Protein AF-A0A3D4X1K7-F1 (afdb_monomer)

Nearest PDB structures (foldseek):
  6fyf-assembly3_C  TM=8.932E-01  e=1.067E-03  Streptomyces maritimus
  6fye-assembly1_B-2  TM=8.894E-01  e=1.487E-03  Streptomyces maritimus
  6fyc-assembly1_B-2  TM=8.883E-01  e=2.073E-03  Streptomyces maritimus
  6fyd-assembly1_D  TM=8.950E-01  e=2.073E-03  Streptomyces maritimus
  2bvf-assembly2_B  TM=7.947E-01  e=1.361E-01  Paenarthrobacter nicotinovorans

Mean predicted aligned error: 11.52 Å

Radius of gyration: 16.65 Å; Cα contacts (8 Å, |Δi|>4): 64; chains: 1; bounding box: 38×39×38 Å

Secondary structure (DSSP, 8-state):
----TT-S---------SSHHHHHHHHHHHHHHHHHT--S-----GGG-SS-HHHHHHHHS-HHHHHHHHHHHHHH-TT----SSS---------

pLDDT: mean 75.33, std 15.39, range [39.22, 93.44]

Solvent-accessible surface area (backbone atoms only — not comparable to full-atom values): 6294 Å² total; per-residue (Å²): 132,89,70,67,80,82,60,92,76,88,86,84,82,83,78,88,65,95,44,79,88,43,40,64,61,46,50,50,50,46,51,54,52,51,57,75,66,60,64,101,63,84,76,50,67,76,91,71,61,84,83,62,58,76,68,50,52,56,62,43,33,57,69,74,57,44,53,54,50,14,53,50,26,36,76,77,36,63,81,49,78,86,48,96,60,90,59,69,69,38,64,82,73,83,124

Structure (mmCIF, N/CA/C/O backbone):
data_AF-A0A3D4X1K7-F1
#
_entry.id   AF-A0A3D4X1K7-F1
#
loop_
_atom_site.group_PDB
_atom_site.id
_atom_site.type_symbol
_atom_site.label_atom_id
_atom_site.label_alt_id
_atom_site.label_comp_id
_atom_site.label_asym_id
_atom_site.label_entity_id
_atom_site.label_seq_id
_atom_site.pdbx_PDB_ins_code
_atom_site.Cartn_x
_atom_site.Cartn_y
_atom_site.Cartn_z
_atom_site.occupancy
_atom_site.B_iso_or_equiv
_atom_site.auth_seq_id
_atom_site.auth_comp_id
_atom_site.auth_asym_id
_atom_site.auth_atom_id
_atom_site.pdbx_PDB_model_num
ATOM 1 N N . ALA A 1 1 ? -7.806 -4.330 9.680 1.00 50.75 1 ALA A N 1
ATOM 2 C CA . ALA A 1 1 ? -8.967 -5.246 9.633 1.00 50.75 1 ALA A CA 1
ATOM 3 C C . ALA A 1 1 ? -9.025 -5.875 8.245 1.00 50.75 1 ALA A C 1
ATOM 5 O O . ALA A 1 1 ? -9.011 -5.132 7.277 1.00 50.75 1 ALA A O 1
ATOM 6 N N . PHE A 1 2 ? -9.003 -7.204 8.124 1.00 48.00 2 PHE A N 1
ATOM 7 C CA . PHE A 1 2 ? -8.986 -7.872 6.816 1.00 48.00 2 PHE A CA 1
ATOM 8 C C . PHE A 1 2 ? -10.406 -7.984 6.252 1.00 48.00 2 PHE A C 1
ATOM 10 O O . PHE A 1 2 ? -11.248 -8.664 6.846 1.00 48.00 2 PHE A O 1
ATOM 17 N N . ALA A 1 3 ? -10.660 -7.298 5.139 1.00 53.75 3 ALA A N 1
ATOM 18 C CA . ALA A 1 3 ? -11.998 -7.115 4.587 1.00 53.75 3 ALA A CA 1
ATOM 19 C C . ALA A 1 3 ? -12.374 -8.097 3.462 1.00 53.75 3 ALA A C 1
ATOM 21 O O . ALA A 1 3 ? -13.554 -8.367 3.260 1.00 53.75 3 ALA A O 1
ATOM 22 N N . HIS A 1 4 ? -11.401 -8.697 2.774 1.00 60.03 4 HIS A N 1
ATOM 23 C CA . HIS A 1 4 ? -11.640 -9.546 1.597 1.00 60.03 4 HIS A CA 1
ATOM 24 C C . HIS A 1 4 ? -11.844 -11.028 1.953 1.00 60.03 4 HIS A C 1
ATOM 26 O O . HIS A 1 4 ? -11.246 -11.916 1.360 1.00 60.03 4 HIS A O 1
ATOM 32 N N . ARG A 1 5 ? -12.683 -11.324 2.957 1.00 60.62 5 ARG A N 1
ATOM 33 C CA . ARG A 1 5 ? -12.932 -12.713 3.412 1.00 60.62 5 ARG A CA 1
ATOM 34 C C . ARG A 1 5 ? -13.774 -13.553 2.447 1.00 60.62 5 ARG A C 1
ATOM 36 O O . ARG A 1 5 ? -13.905 -14.752 2.667 1.00 60.62 5 ARG A O 1
ATOM 43 N N . GLN A 1 6 ? -14.380 -12.933 1.435 1.00 63.00 6 GLN A N 1
ATOM 44 C CA . GLN A 1 6 ? -15.230 -13.623 0.459 1.00 63.00 6 GLN A CA 1
ATOM 45 C C . GLN A 1 6 ? -14.488 -14.035 -0.819 1.00 63.00 6 GLN A C 1
ATOM 47 O O . GLN A 1 6 ? -14.970 -14.910 -1.538 1.00 63.00 6 GLN A O 1
ATOM 52 N N . SER A 1 7 ? -13.300 -13.482 -1.071 1.00 65.62 7 SER A N 1
ATOM 53 C CA . SER A 1 7 ? -12.452 -13.887 -2.190 1.00 65.62 7 SER A CA 1
ATOM 54 C C . SER A 1 7 ? -11.816 -15.244 -1.882 1.00 65.62 7 SER A C 1
ATOM 56 O O . SER A 1 7 ? -11.162 -15.430 -0.857 1.00 65.62 7 SER A O 1
ATOM 58 N N . ARG A 1 8 ? -12.033 -16.226 -2.762 1.00 70.06 8 ARG A N 1
ATOM 59 C CA . ARG A 1 8 ? -11.585 -17.616 -2.551 1.00 70.06 8 ARG A CA 1
ATOM 60 C C . ARG A 1 8 ? -10.102 -17.840 -2.831 1.00 70.06 8 ARG A C 1
ATOM 62 O O . ARG A 1 8 ? -9.552 -18.851 -2.406 1.00 70.06 8 ARG A O 1
ATOM 69 N N . ILE A 1 9 ? -9.484 -16.941 -3.590 1.00 70.38 9 ILE A N 1
ATOM 70 C CA . ILE A 1 9 ? -8.118 -17.076 -4.087 1.00 70.38 9 ILE A CA 1
ATOM 71 C C . ILE A 1 9 ? -7.393 -15.758 -3.833 1.00 70.38 9 ILE A C 1
ATOM 73 O O . ILE A 1 9 ? -7.931 -14.686 -4.099 1.00 70.38 9 ILE A O 1
ATOM 77 N N . MET A 1 10 ? -6.167 -15.858 -3.328 1.00 75.12 10 MET A N 1
ATOM 78 C CA . MET A 1 10 ? -5.224 -14.751 -3.213 1.00 75.12 10 MET A CA 1
ATOM 79 C C . MET A 1 10 ? -4.011 -15.088 -4.075 1.00 75.12 10 MET A C 1
ATOM 81 O O . MET A 1 10 ? -3.435 -16.165 -3.925 1.00 75.12 10 MET A O 1
ATOM 85 N N . VAL A 1 11 ? -3.629 -14.176 -4.967 1.00 74.62 11 VAL A N 1
ATOM 86 C CA . VAL A 1 11 ? -2.455 -14.332 -5.831 1.00 74.62 11 VAL A CA 1
ATOM 87 C C . VAL A 1 11 ? -1.450 -13.236 -5.505 1.00 74.62 11 VAL A C 1
ATOM 89 O O . VAL A 1 11 ? -1.822 -12.074 -5.363 1.00 74.62 11 VAL A O 1
ATOM 92 N N . ASN A 1 12 ? -0.181 -13.618 -5.389 1.00 81.06 12 ASN A N 1
ATOM 93 C CA . ASN A 1 12 ? 0.948 -12.701 -5.327 1.00 81.06 12 ASN A CA 1
ATOM 94 C C . ASN A 1 12 ? 1.821 -12.925 -6.566 1.00 81.06 12 ASN A C 1
ATOM 96 O O . ASN A 1 12 ? 2.246 -14.055 -6.809 1.00 81.06 12 ASN A O 1
ATOM 100 N N . VAL A 1 13 ? 2.087 -11.863 -7.324 1.00 81.88 13 VAL A N 1
ATOM 101 C CA . VAL A 1 13 ? 2.994 -11.886 -8.475 1.00 81.88 13 VAL A CA 1
ATOM 102 C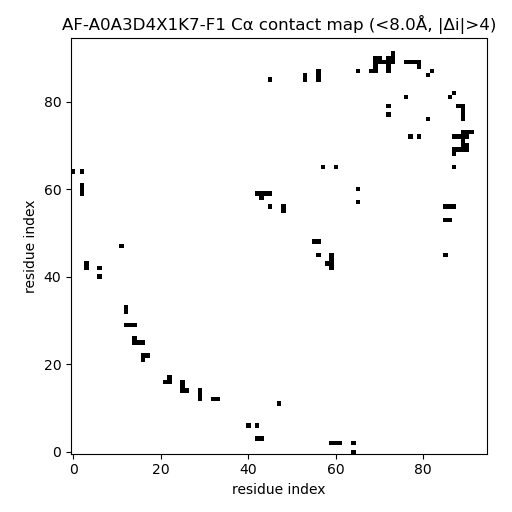 C . VAL A 1 13 ? 4.243 -11.106 -8.089 1.00 81.88 13 VAL A C 1
ATOM 104 O O . VAL A 1 13 ? 4.177 -9.910 -7.819 1.00 81.88 13 VAL A O 1
ATOM 107 N N . ALA A 1 14 ? 5.382 -11.789 -8.060 1.00 84.56 14 ALA A N 1
ATOM 108 C CA . ALA A 1 14 ? 6.670 -11.193 -7.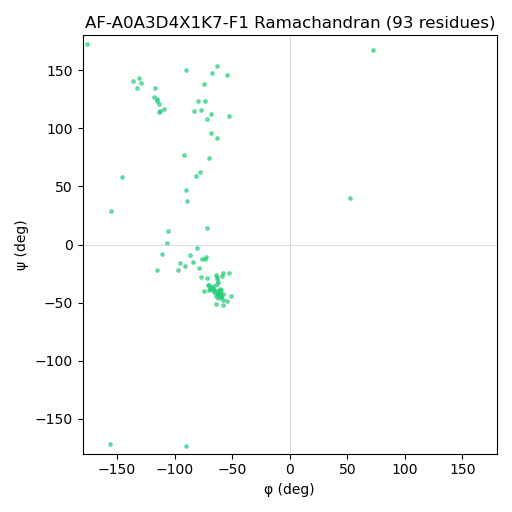739 1.00 84.56 14 ALA A CA 1
ATOM 109 C C . ALA A 1 14 ? 7.704 -11.596 -8.791 1.00 84.56 14 ALA A C 1
ATOM 111 O O . ALA A 1 14 ? 7.698 -12.730 -9.272 1.00 84.56 14 ALA A O 1
ATOM 112 N N . ALA A 1 15 ? 8.602 -10.671 -9.121 1.00 85.38 15 ALA A N 1
ATOM 113 C CA . ALA A 1 15 ? 9.730 -10.913 -10.007 1.00 85.38 15 ALA A CA 1
ATOM 114 C C . ALA A 1 15 ? 11.023 -10.428 -9.347 1.00 85.38 15 ALA A C 1
ATOM 116 O O . ALA A 1 15 ? 11.056 -9.355 -8.743 1.00 85.38 15 ALA A O 1
ATOM 117 N N . PHE A 1 16 ? 12.086 -11.215 -9.491 1.00 88.19 16 PHE A N 1
ATOM 118 C CA . PHE A 1 16 ? 13.446 -10.786 -9.178 1.00 88.19 16 PHE A CA 1
ATOM 119 C C . PHE A 1 16 ? 14.081 -10.161 -10.425 1.00 88.19 16 PHE A C 1
ATOM 121 O O . PHE A 1 16 ? 13.738 -10.524 -11.555 1.00 88.19 16 PHE A O 1
ATOM 128 N N . TYR A 1 17 ? 14.986 -9.208 -10.222 1.00 87.69 17 TYR A N 1
ATOM 129 C CA . TYR A 1 17 ? 15.732 -8.559 -11.294 1.00 87.69 17 TYR A CA 1
ATOM 130 C C . TYR A 1 17 ? 17.206 -8.441 -10.904 1.00 87.69 17 TYR A C 1
ATOM 132 O O . TYR A 1 17 ? 17.517 -8.172 -9.745 1.00 87.69 17 TYR A O 1
ATOM 140 N N . ASP A 1 18 ? 18.100 -8.656 -11.871 1.00 86.31 18 ASP A N 1
ATOM 141 C CA . ASP A 1 18 ? 19.546 -8.758 -11.624 1.00 86.31 18 ASP A CA 1
ATOM 142 C C . ASP A 1 18 ? 20.245 -7.385 -11.571 1.00 86.31 18 ASP A C 1
ATOM 144 O O . ASP A 1 18 ? 21.366 -7.263 -11.078 1.00 86.31 18 ASP A O 1
ATOM 148 N N . GLY A 1 19 ? 19.579 -6.323 -12.037 1.00 87.56 19 GLY A N 1
ATOM 149 C CA . GLY A 1 19 ? 20.065 -4.944 -11.961 1.00 87.56 19 GLY A CA 1
ATOM 150 C C . GLY A 1 19 ? 19.059 -3.923 -12.497 1.00 87.56 19 GLY A C 1
ATOM 151 O O . GLY A 1 19 ? 18.032 -4.287 -13.067 1.00 87.56 19 GLY A O 1
ATOM 152 N N . GLU A 1 20 ? 19.348 -2.628 -12.3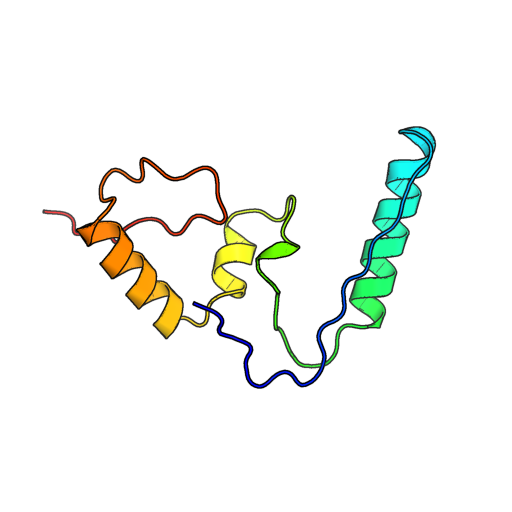38 1.00 89.06 20 GLU A N 1
ATOM 153 C CA . GLU A 1 20 ? 18.413 -1.547 -12.714 1.00 89.06 20 GLU A CA 1
ATOM 154 C C . GLU A 1 20 ? 18.020 -1.561 -14.202 1.00 89.06 20 GLU A C 1
ATOM 156 O O . GLU A 1 20 ? 16.911 -1.157 -14.540 1.00 89.06 20 GLU A O 1
ATOM 161 N N . ALA A 1 21 ? 18.879 -2.085 -15.084 1.00 90.56 21 ALA A N 1
ATOM 162 C CA . ALA A 1 21 ? 18.569 -2.241 -16.507 1.00 90.56 21 ALA A CA 1
ATOM 163 C C . ALA A 1 21 ? 17.376 -3.185 -16.766 1.00 90.56 21 ALA A C 1
ATOM 165 O O . ALA A 1 21 ? 16.600 -2.953 -17.691 1.00 90.56 21 ALA A O 1
ATOM 166 N N . ASP A 1 22 ? 17.192 -4.202 -15.919 1.00 89.44 22 ASP A N 1
ATOM 167 C CA . ASP A 1 22 ? 16.121 -5.199 -16.048 1.00 89.44 22 ASP A CA 1
ATOM 168 C C . ASP A 1 22 ? 14.846 -4.801 -15.298 1.00 89.44 22 ASP A C 1
ATOM 170 O O . ASP A 1 22 ? 13.763 -5.322 -15.575 1.00 89.44 22 ASP A O 1
ATOM 174 N N . LYS A 1 23 ? 14.952 -3.870 -14.347 1.00 87.62 23 LYS A N 1
ATOM 175 C CA . LYS A 1 23 ? 13.863 -3.489 -13.442 1.00 87.62 23 LYS A CA 1
ATOM 176 C C . LYS A 1 23 ? 12.599 -3.078 -14.188 1.00 87.62 23 LYS A C 1
ATOM 178 O O . LYS A 1 23 ? 11.530 -3.604 -13.892 1.00 87.62 23 LYS A O 1
ATOM 183 N N . THR A 1 24 ? 12.719 -2.203 -15.184 1.00 88.44 24 THR A N 1
ATOM 184 C CA . THR A 1 24 ? 11.569 -1.704 -15.956 1.00 88.44 24 THR A CA 1
ATOM 185 C C . THR A 1 24 ? 10.843 -2.833 -16.686 1.00 88.44 24 THR A C 1
ATOM 187 O O . THR A 1 24 ? 9.618 -2.915 -16.640 1.00 88.44 24 THR A O 1
ATOM 190 N N . ALA A 1 25 ? 11.587 -3.747 -17.315 1.00 90.19 25 ALA A N 1
ATOM 191 C CA . ALA A 1 25 ? 11.001 -4.884 -18.023 1.00 90.19 25 ALA A CA 1
ATOM 192 C C . ALA A 1 25 ? 10.300 -5.852 -17.056 1.00 90.19 25 ALA A C 1
ATOM 194 O O . ALA A 1 25 ? 9.216 -6.359 -17.344 1.00 90.19 25 ALA A O 1
ATOM 195 N N . ARG A 1 26 ? 10.887 -6.080 -15.875 1.00 89.25 26 ARG A N 1
ATOM 196 C CA . ARG A 1 26 ? 10.305 -6.941 -14.835 1.00 89.25 26 ARG A CA 1
ATOM 197 C C . ARG A 1 26 ? 9.062 -6.312 -14.208 1.00 89.25 26 ARG A C 1
ATOM 199 O O . ARG A 1 26 ? 8.090 -7.023 -13.978 1.00 89.25 26 ARG A O 1
ATOM 206 N N . GLN A 1 27 ? 9.057 -4.996 -13.996 1.00 84.88 27 GLN A N 1
ATOM 207 C CA . GLN A 1 27 ? 7.879 -4.251 -13.543 1.00 84.88 27 GLN A CA 1
ATOM 208 C C . GLN A 1 27 ? 6.731 -4.333 -14.553 1.00 84.88 27 GLN A C 1
ATOM 210 O O . GLN A 1 27 ? 5.606 -4.631 -14.156 1.00 84.88 27 GLN A O 1
ATOM 215 N N . ALA A 1 28 ? 7.018 -4.132 -15.845 1.00 86.44 28 ALA A N 1
ATOM 216 C CA . ALA A 1 28 ? 6.019 -4.269 -16.903 1.00 86.44 28 ALA A CA 1
ATOM 217 C C . ALA A 1 28 ? 5.411 -5.679 -16.910 1.00 86.44 28 ALA A C 1
ATOM 219 O O . ALA A 1 28 ? 4.193 -5.821 -16.857 1.00 86.44 28 ALA A O 1
ATOM 220 N N . TRP A 1 29 ? 6.251 -6.717 -16.844 1.00 89.50 29 TRP A N 1
ATOM 221 C CA . TRP A 1 29 ? 5.790 -8.105 -16.802 1.00 89.50 29 TRP A CA 1
ATOM 222 C C . TRP A 1 29 ? 4.896 -8.406 -15.589 1.00 89.50 29 TRP A C 1
ATOM 224 O O . TRP A 1 29 ? 3.842 -9.019 -15.744 1.00 89.50 29 TRP A O 1
ATOM 234 N N . VAL A 1 30 ? 5.283 -7.959 -14.386 1.00 87.50 30 VAL A N 1
ATOM 235 C CA . VAL A 1 30 ? 4.462 -8.142 -13.175 1.00 87.50 30 VAL A CA 1
ATOM 236 C C . VAL A 1 30 ? 3.113 -7.438 -13.324 1.00 87.50 30 VAL A C 1
ATOM 238 O O . VAL A 1 30 ? 2.089 -8.030 -12.984 1.00 87.50 30 VAL A O 1
ATOM 241 N N . SER A 1 31 ? 3.101 -6.207 -13.848 1.00 80.50 31 SER A N 1
ATOM 242 C CA . SER A 1 31 ? 1.869 -5.435 -14.046 1.00 80.50 31 SER A CA 1
ATOM 243 C C . SER A 1 31 ? 0.937 -6.114 -15.048 1.00 80.50 31 SER A C 1
ATOM 245 O O . SER A 1 31 ? -0.225 -6.357 -14.735 1.00 80.50 31 SER A O 1
ATOM 247 N N . GLU A 1 32 ? 1.450 -6.474 -16.225 1.00 85.44 32 GLU A N 1
ATOM 248 C CA . GLU A 1 32 ? 0.663 -7.107 -17.289 1.00 85.44 32 GLU A CA 1
ATOM 249 C C . GLU A 1 32 ? 0.105 -8.464 -16.850 1.00 85.44 32 GLU A C 1
ATOM 251 O O . GLU A 1 32 ? -1.060 -8.777 -17.098 1.00 85.44 32 GLU A O 1
ATOM 256 N N . PHE A 1 33 ? 0.910 -9.270 -16.153 1.00 85.56 33 PHE A N 1
ATOM 257 C CA . PHE A 1 33 ? 0.470 -10.577 -15.678 1.00 85.56 33 PHE A CA 1
ATOM 258 C C . PHE A 1 33 ? -0.565 -10.462 -14.552 1.00 85.56 33 PHE A C 1
ATOM 260 O O . PHE A 1 33 ? -1.542 -11.212 -14.534 1.00 85.56 33 PHE A O 1
ATOM 267 N N . ALA A 1 34 ? -0.399 -9.503 -13.636 1.00 83.06 34 ALA A N 1
ATOM 268 C CA . ALA A 1 34 ? -1.399 -9.221 -12.610 1.00 83.06 34 ALA A CA 1
ATOM 269 C C . ALA A 1 34 ? -2.727 -8.746 -13.224 1.00 83.06 34 ALA A C 1
ATOM 271 O O . ALA A 1 34 ? -3.791 -9.188 -12.786 1.00 83.06 34 ALA A O 1
ATOM 272 N N . ASP A 1 35 ? -2.675 -7.905 -14.261 1.00 79.94 35 ASP A N 1
ATOM 273 C CA . ASP A 1 35 ? -3.862 -7.447 -14.986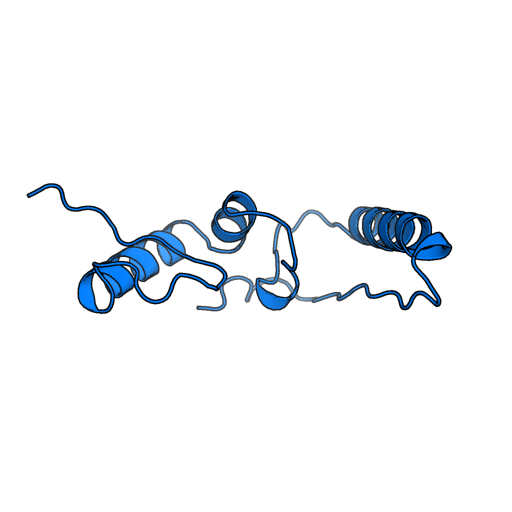 1.00 79.94 35 ASP A CA 1
ATOM 274 C C . ASP A 1 35 ? -4.562 -8.598 -15.722 1.00 79.94 35 ASP A C 1
ATOM 276 O O . ASP A 1 35 ? -5.785 -8.710 -15.651 1.00 79.94 35 ASP A O 1
ATOM 280 N N . ALA A 1 36 ? -3.810 -9.508 -16.349 1.00 84.88 36 ALA A N 1
ATOM 281 C CA . ALA A 1 36 ? -4.367 -10.694 -17.004 1.00 84.88 36 ALA A CA 1
ATOM 282 C C . ALA A 1 36 ? -5.063 -11.659 -16.025 1.00 84.88 36 ALA A C 1
ATOM 284 O O . ALA A 1 36 ? -5.989 -12.378 -16.403 1.00 84.88 36 ALA A O 1
ATOM 285 N N . LEU A 1 37 ? -4.628 -11.680 -14.762 1.00 80.12 37 LEU A N 1
ATOM 286 C CA . LEU A 1 37 ? -5.232 -12.480 -13.695 1.00 80.12 37 LEU A CA 1
ATOM 287 C C . LEU A 1 37 ? -6.397 -11.774 -12.990 1.00 80.12 37 LEU A C 1
ATOM 289 O O . LEU A 1 37 ? -7.092 -12.407 -12.188 1.00 80.12 37 LEU A O 1
ATOM 293 N N . ARG A 1 38 ? -6.624 -10.481 -13.259 1.00 73.00 38 ARG A N 1
ATOM 294 C CA . ARG A 1 38 ? -7.672 -9.700 -12.603 1.00 73.00 38 ARG A CA 1
ATOM 295 C C . ARG A 1 38 ? -9.047 -10.206 -13.051 1.00 73.00 38 ARG A C 1
ATOM 297 O O . ARG A 1 38 ? -9.450 -10.063 -14.200 1.00 73.00 38 ARG A O 1
ATOM 304 N N . GLN A 1 39 ? -9.775 -10.804 -12.113 1.00 72.94 39 GLN A N 1
ATOM 305 C CA . GLN A 1 39 ? -11.169 -11.214 -12.295 1.00 72.94 39 GLN A CA 1
ATOM 306 C C . GLN A 1 39 ? -12.121 -10.080 -11.879 1.00 72.94 39 GLN A C 1
ATOM 308 O O . GLN A 1 39 ? -11.696 -8.981 -11.532 1.00 72.94 39 GLN A O 1
ATOM 313 N N . ASN A 1 40 ? -13.426 -10.354 -11.862 1.00 67.38 40 ASN A N 1
ATOM 314 C CA . ASN A 1 40 ? -14.470 -9.392 -11.491 1.00 67.38 40 ASN A CA 1
ATOM 315 C C . ASN A 1 40 ? -14.526 -9.053 -9.979 1.00 67.38 40 ASN A C 1
ATOM 317 O O . ASN A 1 40 ? -15.526 -8.507 -9.517 1.00 67.38 40 ASN A O 1
ATOM 321 N N . ASP A 1 41 ? -13.493 -9.407 -9.208 1.00 62.12 41 ASP A N 1
ATOM 322 C CA . ASP A 1 41 ? -13.391 -9.183 -7.763 1.00 62.12 41 ASP A CA 1
ATOM 323 C C . ASP A 1 41 ? -12.263 -8.175 -7.491 1.00 62.12 41 ASP A C 1
ATOM 325 O O . ASP A 1 41 ? -11.092 -8.427 -7.777 1.00 62.12 41 ASP A O 1
ATOM 329 N N . SER A 1 42 ? -12.614 -6.992 -6.986 1.00 58.22 42 SER A N 1
ATOM 330 C CA . SER A 1 42 ? -11.710 -5.845 -6.829 1.00 58.22 42 SER A CA 1
ATOM 331 C C . SER A 1 42 ? -10.990 -5.836 -5.474 1.00 58.22 42 SER A C 1
ATOM 333 O O . SER A 1 42 ? -10.829 -4.784 -4.852 1.00 58.22 42 SER A O 1
ATOM 335 N N . GLY A 1 43 ? -10.607 -7.010 -4.970 1.00 55.53 43 GLY A N 1
ATOM 336 C CA . GLY A 1 43 ? -9.897 -7.140 -3.702 1.00 55.53 43 GLY A CA 1
ATOM 337 C C . GLY A 1 43 ? -8.408 -6.832 -3.845 1.00 55.53 43 GLY A C 1
ATOM 338 O O . GLY A 1 43 ? -7.716 -7.480 -4.623 1.00 55.53 43 GLY A O 1
ATOM 339 N N . ALA A 1 44 ? -7.894 -5.875 -3.070 1.00 56.22 44 ALA A N 1
ATOM 340 C CA . ALA A 1 44 ? -6.467 -5.566 -3.018 1.00 56.22 44 ALA A CA 1
ATOM 341 C C . ALA A 1 44 ? -5.917 -5.917 -1.632 1.00 56.22 44 ALA A C 1
ATOM 343 O O . ALA A 1 44 ? -6.366 -5.391 -0.613 1.00 56.22 44 ALA A O 1
ATOM 344 N N . TYR A 1 45 ? -4.932 -6.818 -1.570 1.00 52.72 45 TYR A N 1
ATOM 345 C CA . TYR A 1 45 ? -4.256 -7.106 -0.309 1.00 52.72 45 TYR A CA 1
ATOM 346 C C . TYR A 1 45 ? -3.273 -5.984 0.021 1.00 52.72 45 TYR A C 1
ATOM 348 O O . TYR A 1 45 ? -2.270 -5.786 -0.662 1.00 52.72 45 TYR A O 1
ATOM 356 N N . VAL A 1 46 ? -3.551 -5.288 1.121 1.00 50.28 46 VAL A N 1
ATOM 357 C CA . VAL A 1 46 ? -2.799 -4.125 1.619 1.00 50.28 46 VAL A CA 1
ATOM 358 C C . VAL A 1 46 ? -1.290 -4.396 1.772 1.00 50.28 46 VAL A C 1
ATOM 360 O O . VAL A 1 46 ? -0.491 -3.469 1.697 1.00 50.28 46 VAL A O 1
ATOM 363 N N . GLY A 1 47 ? -0.880 -5.660 1.941 1.00 45.78 47 GLY A N 1
ATOM 364 C CA . GLY A 1 47 ? 0.525 -6.060 2.077 1.00 45.78 47 GLY A CA 1
ATOM 365 C C . GLY A 1 47 ? 1.371 -6.024 0.796 1.00 45.78 47 GLY A C 1
ATOM 366 O O . GLY A 1 47 ? 2.587 -6.113 0.912 1.00 45.78 47 GLY A O 1
ATOM 367 N N . PHE A 1 48 ? 0.772 -5.881 -0.394 1.00 49.88 48 PHE A N 1
ATOM 368 C CA . PHE A 1 48 ? 1.503 -5.787 -1.675 1.00 49.88 48 PHE A CA 1
ATOM 369 C C . PHE A 1 48 ? 1.522 -4.376 -2.280 1.00 49.88 48 PHE A C 1
ATOM 371 O O . PHE A 1 48 ? 2.106 -4.167 -3.339 1.00 49.88 48 PHE A O 1
ATOM 378 N N . LEU A 1 49 ? 0.927 -3.393 -1.597 1.00 54.28 49 LEU A N 1
ATOM 379 C CA . LEU A 1 49 ? 0.858 -1.994 -2.029 1.00 54.28 49 LEU A CA 1
ATOM 380 C C . LEU A 1 49 ? 2.196 -1.281 -1.758 1.00 54.28 49 LEU A C 1
ATOM 382 O O . LEU A 1 49 ? 2.269 -0.379 -0.929 1.00 54.28 49 LEU A O 1
ATOM 386 N N . GLY A 1 50 ? 3.282 -1.722 -2.392 1.00 43.50 50 GLY A N 1
ATOM 387 C CA . GLY A 1 50 ? 4.617 -1.167 -2.148 1.00 43.50 50 GLY A CA 1
ATOM 388 C C . GLY A 1 50 ? 4.756 0.313 -2.520 1.00 43.50 50 GLY A C 1
ATOM 389 O O . GLY A 1 50 ? 5.534 1.007 -1.877 1.00 43.50 50 GLY A O 1
ATOM 390 N N . ASP A 1 51 ? 3.998 0.807 -3.511 1.00 46.47 51 ASP A N 1
ATOM 391 C CA . ASP A 1 51 ? 4.221 2.161 -4.053 1.00 46.47 51 ASP A CA 1
ATOM 392 C C . ASP A 1 51 ? 2.984 2.800 -4.715 1.00 46.47 51 ASP A C 1
ATOM 394 O O . ASP A 1 51 ? 3.058 3.558 -5.677 1.00 46.47 51 ASP A O 1
ATOM 398 N N . GLU A 1 52 ? 1.787 2.436 -4.260 1.00 47.28 52 GLU A N 1
ATOM 399 C CA . GLU A 1 52 ? 0.566 2.668 -5.045 1.00 47.28 52 GLU A CA 1
ATOM 400 C C . GLU A 1 52 ? -0.313 3.817 -4.537 1.00 47.28 52 GLU A C 1
ATOM 402 O O . GLU A 1 52 ? -1.435 4.036 -5.002 1.00 47.28 52 GLU A O 1
ATOM 407 N N . GLY A 1 53 ? 0.251 4.596 -3.618 1.00 55.81 53 GLY A N 1
ATOM 408 C CA . GLY A 1 53 ? -0.286 5.860 -3.150 1.00 55.81 53 GLY A CA 1
ATOM 409 C C . GLY A 1 53 ? -1.530 5.753 -2.250 1.00 55.81 53 GLY A C 1
ATOM 410 O O . GLY A 1 53 ? -2.190 4.714 -2.159 1.00 55.81 53 GLY A O 1
ATOM 411 N N . PRO A 1 54 ? -1.905 6.863 -1.585 1.00 58.84 54 PRO A N 1
ATOM 412 C CA . PRO A 1 54 ? -3.000 6.912 -0.605 1.00 58.84 54 PRO A CA 1
ATOM 413 C C . PRO A 1 54 ? -4.368 6.463 -1.147 1.00 58.84 54 PRO A C 1
ATOM 415 O O . PRO A 1 54 ? -5.240 6.030 -0.394 1.00 58.84 54 PRO A O 1
ATOM 418 N N . GLN A 1 55 ? -4.570 6.561 -2.463 1.00 58.59 55 GLN A N 1
ATOM 419 C CA . GLN A 1 55 ? -5.830 6.230 -3.127 1.00 58.59 55 GLN A CA 1
ATOM 420 C C . GLN A 1 55 ? -6.108 4.723 -3.143 1.00 58.59 55 GLN A C 1
ATOM 422 O O . GLN A 1 55 ? -7.261 4.325 -2.970 1.00 58.59 55 GLN A O 1
ATOM 427 N N . ARG A 1 56 ? -5.078 3.875 -3.269 1.00 62.56 56 ARG A N 1
ATOM 428 C CA . ARG A 1 56 ? -5.272 2.419 -3.246 1.00 62.56 56 ARG A CA 1
ATOM 429 C C . ARG A 1 56 ? -5.490 1.861 -1.845 1.00 62.56 56 ARG A C 1
ATOM 431 O O . ARG A 1 56 ? -6.248 0.90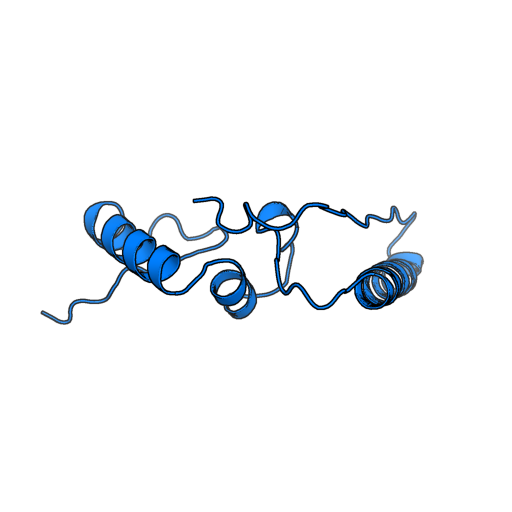9 -1.685 1.00 62.56 56 ARG A O 1
ATOM 438 N N . VAL A 1 57 ? -4.951 2.524 -0.820 1.00 64.25 57 VAL A N 1
ATOM 439 C CA . VAL A 1 57 ? -5.269 2.221 0.587 1.00 64.25 57 VAL A CA 1
ATOM 440 C C . VAL A 1 57 ? -6.766 2.362 0.845 1.00 64.25 57 VAL A C 1
ATOM 442 O O . VAL A 1 57 ? -7.368 1.496 1.474 1.00 64.25 57 VAL A O 1
ATOM 445 N N . ARG A 1 58 ? -7.387 3.416 0.301 1.00 66.19 58 ARG A N 1
ATOM 446 C CA . ARG A 1 58 ? -8.836 3.635 0.406 1.00 66.19 58 ARG A CA 1
ATOM 447 C C . ARG A 1 58 ? -9.650 2.568 -0.325 1.00 66.19 58 ARG A C 1
ATOM 449 O O . ARG A 1 58 ? -10.705 2.192 0.162 1.00 66.19 58 ARG A O 1
ATOM 456 N N . GLN A 1 59 ? -9.164 2.065 -1.458 1.00 63.84 59 GLN A N 1
ATOM 457 C CA . GLN A 1 59 ? -9.831 0.994 -2.210 1.00 63.84 59 GLN A CA 1
ATOM 458 C C . GLN A 1 59 ? -9.733 -0.376 -1.519 1.00 63.84 59 GLN A C 1
ATOM 460 O O . GLN A 1 59 ? -10.634 -1.198 -1.660 1.00 63.84 59 GLN A O 1
ATOM 465 N N . ALA A 1 60 ? -8.673 -0.618 -0.745 1.00 64.00 60 ALA A N 1
ATOM 466 C CA . ALA A 1 60 ? -8.452 -1.885 -0.049 1.00 64.00 60 ALA A CA 1
ATOM 467 C C . ALA A 1 60 ? -9.319 -2.073 1.216 1.00 64.00 60 ALA A C 1
ATOM 469 O O . ALA A 1 60 ? -9.413 -3.176 1.759 1.00 64.00 60 ALA A O 1
ATOM 470 N N . TYR A 1 61 ? -9.968 -1.013 1.704 1.00 68.69 61 TYR A N 1
ATOM 471 C CA . TYR A 1 61 ? -10.907 -1.092 2.819 1.00 68.69 61 TYR A CA 1
ATOM 472 C C . TYR A 1 61 ? -12.318 -0.720 2.350 1.00 68.69 61 TYR A C 1
ATOM 474 O O . TYR A 1 61 ? -12.524 0.402 1.893 1.00 68.69 61 TYR A O 1
ATOM 482 N N . PRO A 1 62 ? -13.327 -1.594 2.526 1.00 75.06 62 PRO A N 1
ATOM 483 C CA . PRO A 1 62 ? -14.721 -1.206 2.358 1.00 75.06 62 PRO A CA 1
ATOM 484 C C . PRO A 1 62 ? -15.052 0.005 3.229 1.00 75.06 62 PRO A C 1
ATOM 486 O O . PRO A 1 62 ? -14.553 0.111 4.352 1.00 75.06 62 PRO A O 1
ATOM 489 N N . GLU A 1 63 ? -15.934 0.878 2.748 1.00 79.06 63 GLU A N 1
ATOM 490 C CA . GLU A 1 63 ? -16.243 2.176 3.365 1.00 79.06 63 GLU A CA 1
ATOM 491 C C . GLU A 1 63 ? -16.570 2.079 4.866 1.00 79.06 63 GLU A C 1
ATOM 493 O O . GLU A 1 63 ? -16.011 2.811 5.682 1.00 79.06 63 GLU A O 1
ATOM 498 N N . ALA A 1 64 ? -17.382 1.097 5.268 1.00 80.06 64 ALA A N 1
ATOM 499 C CA . ALA A 1 64 ? -17.711 0.870 6.677 1.00 80.06 64 ALA A CA 1
ATOM 500 C C . ALA A 1 64 ? -16.486 0.495 7.539 1.00 80.06 64 ALA A C 1
ATOM 502 O O . ALA A 1 64 ? -16.402 0.860 8.712 1.00 80.06 64 ALA A O 1
ATOM 503 N N . THR A 1 65 ? -15.518 -0.228 6.967 1.00 81.56 65 THR A N 1
ATOM 504 C CA . THR A 1 65 ? -14.261 -0.569 7.651 1.00 81.56 65 THR A CA 1
ATOM 505 C C . THR A 1 65 ? -13.343 0.645 7.731 1.00 81.56 65 THR A C 1
ATOM 507 O O . THR A 1 65 ? -12.731 0.866 8.774 1.00 81.56 65 THR A O 1
ATOM 510 N N . TRP A 1 66 ? -13.277 1.439 6.659 1.00 84.81 66 TRP A N 1
ATOM 511 C CA . TRP A 1 66 ? -12.501 2.675 6.619 1.00 84.81 66 TRP A CA 1
ATOM 512 C C . TRP A 1 66 ? -12.946 3.655 7.709 1.00 84.81 66 TRP A C 1
ATOM 514 O O . TRP A 1 66 ? -12.125 4.072 8.523 1.00 84.81 66 TRP A O 1
ATOM 524 N N . ASN A 1 67 ? -14.248 3.948 7.788 1.00 87.31 67 ASN A N 1
ATOM 525 C CA . ASN A 1 67 ? -14.797 4.898 8.762 1.00 87.31 67 ASN A CA 1
ATOM 526 C C . ASN A 1 67 ? -14.512 4.461 10.203 1.00 87.31 67 ASN A C 1
ATOM 528 O O . ASN A 1 67 ? -13.998 5.242 11.000 1.00 87.31 67 ASN A O 1
ATOM 532 N N . ARG A 1 68 ? -14.718 3.176 10.515 1.00 88.75 68 ARG A N 1
ATOM 533 C CA . ARG A 1 68 ? -14.402 2.628 11.840 1.00 88.75 68 ARG A CA 1
ATOM 534 C C . ARG A 1 68 ? -12.914 2.744 12.186 1.00 88.75 68 ARG A C 1
ATOM 536 O O . ARG A 1 68 ? -12.569 3.007 13.334 1.00 88.75 68 ARG A O 1
ATOM 543 N N . LEU A 1 69 ? -12.019 2.503 11.226 1.00 89.81 69 LEU A N 1
ATOM 544 C CA . LEU A 1 69 ? -10.578 2.633 11.458 1.00 89.81 69 LEU A CA 1
ATOM 545 C C . LEU A 1 69 ? -10.171 4.094 11.666 1.00 89.81 69 LEU A C 1
ATOM 547 O O . LEU A 1 69 ? -9.331 4.353 12.523 1.00 89.81 69 LEU A O 1
ATOM 551 N N . ALA A 1 70 ? -10.791 5.032 10.950 1.00 90.06 70 ALA A N 1
ATOM 552 C CA . ALA A 1 70 ? -10.557 6.461 11.128 1.00 90.06 70 ALA A CA 1
ATOM 553 C C . ALA A 1 70 ? -11.056 6.968 12.500 1.00 90.06 70 ALA A C 1
ATOM 555 O O . ALA A 1 70 ? -10.357 7.742 13.148 1.00 90.06 70 ALA A O 1
ATOM 556 N N . GLU A 1 71 ? -12.196 6.475 13.001 1.00 91.81 71 GLU A N 1
ATOM 557 C CA . GLU A 1 71 ? -12.678 6.754 14.370 1.00 91.81 71 GLU A CA 1
ATOM 558 C C . GLU A 1 71 ? -11.724 6.214 15.446 1.00 91.81 71 GLU A C 1
ATOM 560 O O . GLU A 1 71 ? -11.431 6.877 16.442 1.00 91.81 71 GLU A O 1
ATOM 565 N N . ILE A 1 72 ? -11.208 4.996 15.251 1.00 92.56 72 ILE A N 1
ATOM 566 C CA . ILE A 1 72 ? -10.212 4.406 16.153 1.00 92.56 72 ILE A CA 1
ATOM 567 C C . ILE A 1 72 ? -8.922 5.234 16.114 1.00 92.56 72 ILE A C 1
ATOM 569 O O . ILE A 1 72 ? -8.358 5.534 17.164 1.00 92.56 72 ILE A O 1
ATOM 573 N N . LYS A 1 73 ? -8.467 5.631 14.923 1.00 91.06 73 LYS A N 1
ATOM 574 C CA . LYS A 1 73 ? -7.284 6.476 14.744 1.00 91.06 73 LYS A CA 1
ATOM 575 C C . LYS A 1 73 ? -7.458 7.822 15.450 1.00 91.06 73 LYS A C 1
ATOM 577 O O . LYS A 1 73 ? -6.553 8.218 16.163 1.00 91.06 73 LYS A O 1
ATOM 582 N N . GLU A 1 74 ? -8.623 8.459 15.370 1.00 93.44 74 GLU A N 1
ATOM 583 C CA . GLU A 1 74 ? -8.901 9.696 16.117 1.00 93.44 74 GLU A CA 1
ATOM 584 C C . GLU A 1 74 ? -8.791 9.496 17.639 1.00 93.44 74 GLU A C 1
ATOM 586 O O . GLU A 1 74 ? -8.242 10.330 18.353 1.00 93.44 74 GLU A O 1
ATOM 591 N N . ARG A 1 75 ? -9.239 8.348 18.163 1.00 92.94 75 ARG A N 1
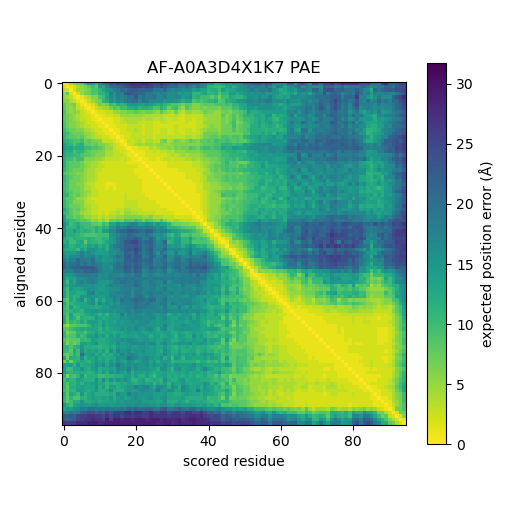ATOM 592 C CA . ARG A 1 75 ? -9.148 8.057 19.602 1.00 92.94 75 ARG A CA 1
ATOM 593 C C . ARG A 1 75 ? -7.718 7.809 20.095 1.00 92.94 75 ARG A C 1
ATOM 595 O O . ARG A 1 75 ? -7.426 8.113 21.251 1.00 92.94 75 ARG A O 1
ATOM 602 N N . PHE A 1 76 ? -6.865 7.192 19.277 1.00 92.19 76 PHE A N 1
ATOM 603 C CA . PHE A 1 76 ? -5.562 6.668 19.719 1.00 92.19 76 PHE A CA 1
ATOM 604 C C . PHE A 1 76 ? -4.342 7.355 19.085 1.00 92.19 76 PHE A C 1
ATOM 606 O O . PHE A 1 76 ? -3.259 7.297 19.659 1.00 92.19 76 PHE A O 1
ATOM 613 N N . ASP A 1 77 ? -4.500 7.999 17.932 1.00 92.75 77 ASP A N 1
ATOM 614 C CA . ASP A 1 77 ? -3.466 8.723 17.185 1.00 92.75 77 ASP A CA 1
ATOM 615 C C . ASP A 1 77 ? -4.055 9.962 16.458 1.00 92.75 77 ASP A C 1
ATOM 617 O O . ASP A 1 77 ? -3.965 10.064 15.229 1.00 92.75 77 ASP A O 1
ATOM 621 N N . PRO A 1 78 ? -4.675 10.920 17.184 1.00 92.94 78 PRO A N 1
ATOM 622 C CA . PRO A 1 78 ? -5.310 12.101 16.577 1.00 92.94 78 PRO A CA 1
ATOM 623 C C . PRO A 1 78 ? -4.309 13.015 15.856 1.00 92.94 78 PRO A C 1
ATOM 625 O O . PRO A 1 78 ? -4.655 13.709 14.905 1.00 92.94 78 PRO A O 1
ATOM 628 N N . ALA A 1 79 ? -3.040 13.000 16.275 1.00 92.06 79 ALA A N 1
ATOM 629 C CA . ALA A 1 79 ? -1.963 13.740 15.617 1.00 92.06 79 ALA A CA 1
ATOM 630 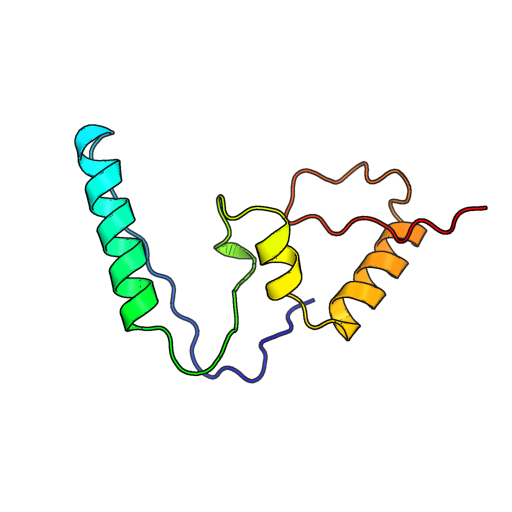C C . ALA A 1 79 ? -1.408 13.023 14.372 1.00 92.06 79 ALA A C 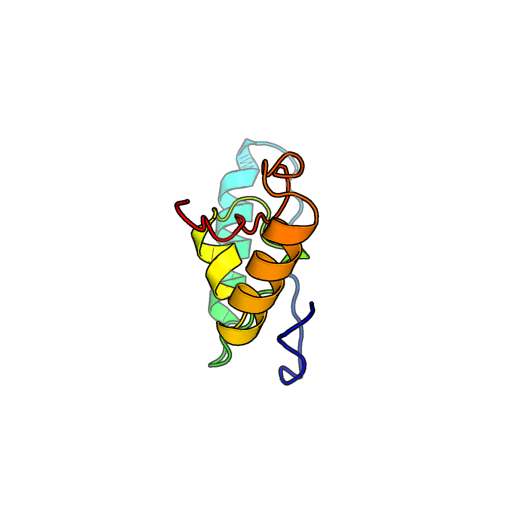1
ATOM 632 O O . ALA A 1 79 ? -0.530 13.564 13.701 1.00 92.06 79 ALA A O 1
ATOM 633 N N . ASN A 1 80 ? -1.893 11.812 14.067 1.00 92.50 80 ASN A N 1
ATOM 634 C CA . ASN A 1 80 ? -1.400 10.970 12.980 1.00 92.50 80 ASN A CA 1
ATOM 635 C C . ASN A 1 80 ? 0.132 10.763 13.034 1.00 92.50 80 ASN A C 1
ATOM 637 O O . ASN A 1 80 ? 0.828 10.786 12.014 1.00 92.50 80 ASN A O 1
ATOM 641 N N . PHE A 1 81 ? 0.675 10.584 14.240 1.00 92.12 81 PHE A N 1
ATOM 642 C CA . PHE A 1 81 ? 2.098 10.372 14.482 1.00 92.12 81 PHE A CA 1
ATOM 643 C C . PHE A 1 81 ? 2.594 9.111 13.762 1.00 92.12 81 PHE A C 1
ATOM 645 O O . PHE A 1 81 ? 3.660 9.123 13.147 1.00 92.12 81 PHE A O 1
ATOM 652 N N . PHE A 1 82 ? 1.787 8.045 13.735 1.00 89.38 82 PHE A N 1
ATOM 653 C CA . PHE A 1 82 ? 2.114 6.804 13.033 1.00 89.38 82 PHE A CA 1
ATOM 654 C C . PHE A 1 82 ? 1.571 6.813 11.599 1.00 89.38 82 PHE A C 1
ATOM 656 O O . PHE A 1 82 ? 0.570 6.156 11.298 1.00 89.38 82 PHE A O 1
ATOM 663 N N . HIS A 1 83 ? 2.244 7.535 10.700 1.00 86.50 83 HIS A N 1
ATOM 664 C CA . HIS A 1 83 ? 1.813 7.709 9.303 1.00 86.50 83 HIS A CA 1
ATOM 665 C C . HIS A 1 83 ? 2.695 7.007 8.257 1.00 86.50 83 HIS A C 1
ATOM 667 O O . HIS A 1 83 ? 2.310 6.949 7.092 1.00 86.50 83 HIS A O 1
ATOM 673 N N . LEU A 1 84 ? 3.848 6.446 8.641 1.00 85.00 84 LEU A N 1
ATOM 674 C CA . LEU A 1 84 ? 4.729 5.685 7.739 1.00 85.00 84 LEU A CA 1
ATOM 675 C C . LEU A 1 84 ? 4.230 4.240 7.563 1.00 85.00 84 LEU A C 1
ATOM 677 O O . LEU A 1 84 ? 4.889 3.272 7.933 1.00 85.00 84 LEU A O 1
ATOM 681 N N . ASN A 1 85 ? 3.003 4.108 7.070 1.00 81.62 85 ASN A N 1
ATOM 682 C CA . ASN A 1 85 ? 2.318 2.850 6.791 1.00 81.62 85 ASN A CA 1
ATOM 683 C C . ASN A 1 85 ? 1.230 3.091 5.728 1.00 81.62 85 ASN A C 1
ATOM 685 O O . ASN A 1 85 ? 1.137 4.176 5.155 1.00 81.62 85 ASN A O 1
ATOM 689 N N . GLN A 1 86 ? 0.394 2.084 5.470 1.00 79.12 86 GLN A N 1
ATOM 690 C CA . GLN A 1 86 ? -0.812 2.212 4.645 1.00 79.12 86 GLN A CA 1
ATOM 691 C C . GLN A 1 86 ? -1.852 3.051 5.402 1.00 79.12 86 GLN A C 1
ATOM 693 O O . GLN A 1 86 ? -2.786 2.526 6.013 1.00 79.12 86 GLN A O 1
ATOM 698 N N . ASN A 1 87 ? -1.598 4.358 5.438 1.00 85.25 87 ASN A N 1
ATOM 699 C CA . ASN A 1 87 ? -2.140 5.251 6.443 1.00 85.25 87 ASN A CA 1
ATOM 700 C C . ASN A 1 87 ? -3.623 5.554 6.232 1.00 85.25 87 ASN A C 1
ATOM 702 O O . ASN A 1 87 ? -4.068 5.852 5.124 1.00 85.25 87 ASN A O 1
ATOM 706 N N . ILE A 1 88 ? -4.360 5.567 7.341 1.00 87.56 88 ILE A N 1
ATOM 707 C CA . ILE A 1 88 ? -5.733 6.061 7.421 1.00 87.56 88 ILE A CA 1
ATOM 708 C C . ILE A 1 88 ? -5.688 7.321 8.288 1.00 87.56 88 ILE A C 1
ATOM 710 O O . ILE A 1 88 ? -5.320 7.218 9.461 1.00 87.56 88 ILE A O 1
ATOM 714 N N . PRO A 1 89 ? -5.998 8.509 7.743 1.00 88.12 89 PRO A N 1
ATOM 7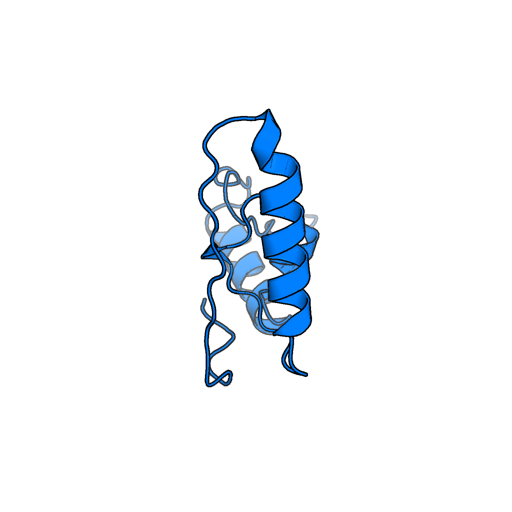15 C CA . PRO A 1 89 ? -6.017 9.726 8.536 1.00 88.12 89 PRO A CA 1
ATOM 716 C C . PRO A 1 89 ? -7.161 9.680 9.564 1.00 88.12 89 PRO A C 1
ATOM 718 O O . PRO A 1 89 ? -8.210 9.089 9.286 1.00 88.12 89 PRO A O 1
ATOM 721 N N . PRO A 1 90 ? -6.977 10.295 10.743 1.00 89.12 90 PRO A N 1
ATOM 722 C CA . PRO A 1 90 ? -8.055 10.445 11.708 1.00 89.12 90 PRO A CA 1
ATOM 723 C C . PRO A 1 90 ? -9.184 11.312 11.135 1.00 89.12 90 PRO A C 1
ATOM 725 O O . PRO A 1 90 ? -8.963 12.153 10.257 1.00 89.12 90 PRO A O 1
ATOM 728 N N . ILE A 1 91 ? -10.409 11.104 11.618 1.00 84.06 91 ILE A N 1
ATOM 729 C CA . ILE A 1 91 ? -11.540 11.955 11.237 1.00 84.06 91 ILE A CA 1
ATOM 730 C C . ILE A 1 91 ? -11.323 13.304 11.914 1.00 84.06 91 ILE A C 1
ATOM 732 O O . ILE A 1 91 ? -11.489 13.403 13.124 1.00 84.06 91 ILE A O 1
ATOM 736 N N . SER A 1 92 ? -10.974 14.345 11.154 1.00 65.62 92 SER A N 1
ATOM 737 C CA . SER A 1 92 ? -10.960 15.707 11.689 1.00 65.62 92 SER A CA 1
ATOM 738 C C . SER A 1 92 ? -12.376 16.101 12.096 1.00 65.62 92 SER A C 1
ATOM 740 O O . SER A 1 92 ? -13.147 16.637 11.301 1.00 65.62 92 SER A O 1
ATOM 742 N N . THR A 1 93 ? -12.732 15.868 13.355 1.00 53.50 93 THR A N 1
ATOM 743 C CA . THR A 1 93 ? -13.777 16.654 13.995 1.00 53.50 93 THR A CA 1
ATOM 744 C C . THR A 1 93 ? -13.215 18.055 14.149 1.00 53.50 93 THR A C 1
ATOM 746 O O . THR A 1 93 ? -12.459 18.323 15.080 1.00 53.50 93 THR A O 1
ATOM 749 N N . SER A 1 94 ? -13.534 18.935 13.196 1.00 44.50 94 SER A N 1
ATOM 750 C CA . SER A 1 94 ? -13.376 20.372 13.402 1.00 44.50 94 SER A CA 1
ATOM 751 C C . SER A 1 94 ? -14.103 20.704 14.707 1.00 44.50 94 SER A C 1
ATOM 753 O O . SER A 1 94 ? -15.320 20.536 14.792 1.00 44.50 94 SER A O 1
ATOM 755 N N . LYS A 1 95 ? -13.340 21.058 15.740 1.00 39.22 95 LYS A N 1
ATOM 756 C CA . LYS A 1 95 ? -13.859 21.691 16.951 1.00 39.22 95 LYS A CA 1
ATOM 757 C C . LYS A 1 95 ? -13.876 23.195 16.757 1.00 39.22 95 LYS A C 1
ATOM 759 O O . LYS A 1 95 ? -12.952 23.695 16.077 1.00 39.22 95 LYS A O 1
#

Sequence (95 aa):
AFAHRQSRIMVNVAAFYDGEADKTARQAWVSEFADALRQNDSGAYVGFLGDEGPQRVRQAYPEATWNRLAEIKERFDPANFFHLNQNIPPISTSK

Foldseek 3Di:
DQDPPPDPDDDDQDDDDPDPVCVVVRVVVSVVVVVVVDDPDQADDQVVPPDVDLVVLVSNDDPVRLLVVLCVCCVPPQVPPVAPGNDRHHDPPPD